Protein AF-A0A0T9P4V8-F1 (afdb_monomer_lite)

Structure (mmCIF, N/CA/C/O backbone):
data_AF-A0A0T9P4V8-F1
#
_entry.id   AF-A0A0T9P4V8-F1
#
loop_
_atom_site.group_PDB
_atom_site.id
_atom_site.type_symbol
_atom_site.label_atom_id
_atom_site.label_alt_id
_atom_site.label_comp_id
_atom_site.label_asym_id
_atom_site.label_entity_id
_atom_site.label_seq_id
_atom_site.pdbx_PDB_ins_code
_atom_site.Cartn_x
_atom_site.Cartn_y
_atom_site.Cartn_z
_atom_site.occupancy
_atom_site.B_iso_or_equiv
_atom_site.auth_seq_id
_atom_site.auth_comp_id
_atom_site.auth_asym_id
_atom_site.auth_atom_id
_atom_site.pdbx_PDB_model_num
ATOM 1 N N . MET A 1 1 ? 1.535 6.754 11.860 1.00 67.38 1 MET A N 1
ATOM 2 C CA . MET A 1 1 ? 2.292 5.594 11.357 1.00 67.38 1 MET A CA 1
ATOM 3 C C . MET A 1 1 ? 3.339 5.204 12.382 1.00 67.38 1 MET A C 1
ATOM 5 O O . MET A 1 1 ? 4.006 6.086 12.911 1.00 67.38 1 MET A O 1
ATOM 9 N N . GLY A 1 2 ? 3.431 3.919 12.708 1.00 82.75 2 GLY A N 1
ATOM 10 C CA . GLY A 1 2 ? 4.443 3.363 13.609 1.00 82.75 2 GLY A CA 1
ATOM 11 C C . GLY A 1 2 ? 5.549 2.626 12.850 1.00 82.75 2 GLY A C 1
ATOM 12 O O . GLY A 1 2 ? 5.502 2.488 11.630 1.00 82.75 2 GLY A O 1
ATOM 13 N N . GLY A 1 3 ? 6.533 2.083 13.574 1.00 86.56 3 GLY A N 1
ATOM 14 C CA . GLY A 1 3 ? 7.629 1.315 12.962 1.00 86.56 3 GLY A CA 1
ATOM 15 C C . GLY A 1 3 ? 7.178 0.052 12.210 1.00 86.56 3 GLY A C 1
ATOM 16 O O . GLY A 1 3 ? 7.883 -0.409 11.316 1.00 86.56 3 GLY A O 1
ATOM 17 N N . GLY A 1 4 ? 6.001 -0.494 12.537 1.00 88.00 4 GLY A N 1
ATOM 18 C CA . GLY A 1 4 ? 5.396 -1.602 11.790 1.00 88.00 4 GLY A CA 1
ATOM 19 C C . GLY A 1 4 ? 5.004 -1.214 10.361 1.00 88.00 4 GLY A C 1
ATOM 20 O O . GLY A 1 4 ? 5.307 -1.954 9.429 1.00 88.00 4 GLY A O 1
ATOM 21 N N . ASP A 1 5 ? 4.419 -0.028 10.181 1.00 88.44 5 ASP A N 1
ATOM 22 C CA . ASP A 1 5 ? 3.968 0.464 8.873 1.00 88.44 5 ASP A CA 1
ATOM 23 C C . ASP A 1 5 ? 5.156 0.682 7.932 1.00 88.44 5 ASP A C 1
ATOM 25 O O . ASP A 1 5 ? 5.117 0.294 6.768 1.00 88.44 5 ASP A O 1
ATOM 29 N N . VAL A 1 6 ? 6.248 1.240 8.465 1.00 89.50 6 VAL A N 1
ATOM 30 C CA . VAL A 1 6 ? 7.487 1.455 7.708 1.00 89.50 6 VAL A CA 1
ATOM 31 C C . VAL A 1 6 ? 8.067 0.121 7.244 1.00 89.50 6 VAL A C 1
ATOM 33 O O . VAL A 1 6 ? 8.363 -0.023 6.064 1.00 89.50 6 VAL A O 1
ATOM 36 N N . LYS A 1 7 ? 8.156 -0.885 8.129 1.00 92.19 7 LYS A N 1
ATOM 37 C CA . LYS A 1 7 ? 8.632 -2.230 7.753 1.00 92.19 7 LYS A CA 1
ATOM 38 C C . LYS A 1 7 ? 7.783 -2.853 6.644 1.00 92.19 7 LYS A C 1
ATOM 40 O O . LYS A 1 7 ? 8.341 -3.454 5.729 1.00 92.19 7 LYS A O 1
ATOM 45 N N . LEU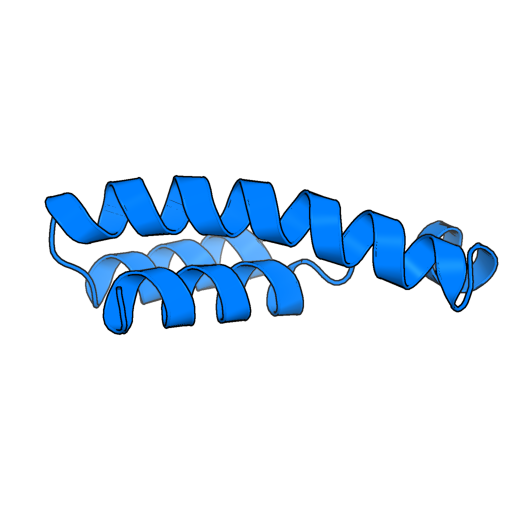 A 1 8 ? 6.460 -2.702 6.722 1.00 92.56 8 LEU A N 1
ATOM 46 C CA . LEU A 1 8 ? 5.537 -3.229 5.719 1.00 92.56 8 LEU A CA 1
ATOM 47 C C . LEU A 1 8 ? 5.740 -2.544 4.362 1.00 92.56 8 LEU A C 1
ATOM 49 O O . LEU A 1 8 ? 5.944 -3.226 3.365 1.00 92.56 8 LEU A O 1
ATOM 53 N N . ILE A 1 9 ? 5.753 -1.209 4.334 1.00 93.00 9 ILE A N 1
ATOM 54 C CA . ILE A 1 9 ? 5.991 -0.427 3.113 1.00 93.00 9 ILE A CA 1
ATOM 55 C C . ILE A 1 9 ? 7.339 -0.802 2.489 1.00 93.00 9 ILE A C 1
ATOM 57 O O . ILE A 1 9 ? 7.409 -1.027 1.285 1.00 93.00 9 ILE A O 1
ATOM 61 N N . THR A 1 10 ? 8.400 -0.921 3.295 1.00 92.44 10 THR A N 1
ATOM 62 C CA . THR A 1 10 ? 9.733 -1.285 2.800 1.00 92.44 10 THR A CA 1
ATOM 63 C C . THR A 1 10 ? 9.742 -2.665 2.145 1.00 92.44 10 THR A C 1
ATOM 65 O O . THR A 1 10 ? 10.257 -2.795 1.041 1.00 92.44 10 THR A O 1
ATOM 68 N N . VAL A 1 11 ? 9.157 -3.685 2.783 1.00 94.62 11 VAL A N 1
ATOM 69 C CA . VAL A 1 11 ? 9.073 -5.037 2.201 1.00 94.62 11 VAL A CA 1
ATOM 70 C C . VAL A 1 11 ? 8.274 -5.044 0.898 1.00 94.62 11 VAL A C 1
ATOM 72 O O . VAL A 1 11 ? 8.685 -5.695 -0.058 1.00 94.62 11 VAL A O 1
ATOM 75 N N . LEU A 1 12 ? 7.162 -4.309 0.835 1.00 93.56 12 LEU A N 1
ATOM 76 C CA . LEU A 1 12 ? 6.316 -4.258 -0.358 1.00 93.56 12 LEU A CA 1
ATOM 77 C C . LEU A 1 12 ? 6.985 -3.516 -1.521 1.00 93.56 12 LEU A C 1
ATOM 79 O O . LEU A 1 12 ? 6.864 -3.950 -2.662 1.00 93.56 12 LEU A O 1
ATOM 83 N N . LEU A 1 13 ? 7.754 -2.459 -1.245 1.00 93.38 13 LEU A N 1
ATOM 84 C CA . LEU A 1 13 ? 8.534 -1.753 -2.267 1.00 93.38 13 LEU A CA 1
ATOM 85 C C . LEU A 1 13 ? 9.559 -2.661 -2.960 1.00 93.38 13 LEU A C 1
ATOM 87 O O . LEU A 1 13 ? 9.770 -2.519 -4.158 1.00 93.38 13 LEU A O 1
ATOM 91 N N . PHE A 1 14 ? 10.153 -3.627 -2.252 1.00 93.56 14 PHE A N 1
ATOM 92 C CA . PHE A 1 14 ? 11.074 -4.595 -2.866 1.00 93.56 14 PHE A CA 1
ATOM 93 C C . PHE A 1 14 ? 10.401 -5.530 -3.880 1.00 93.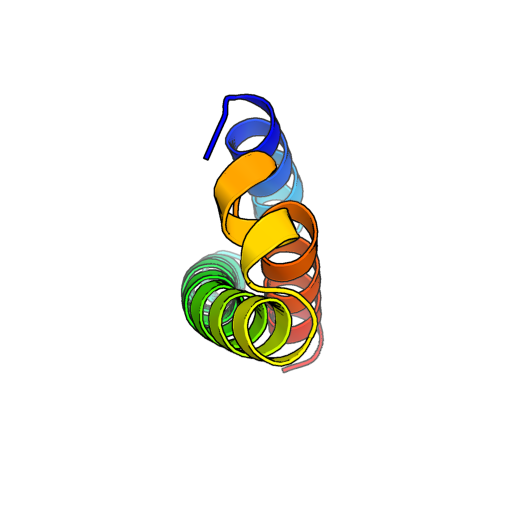56 14 PHE A C 1
ATOM 95 O O . PHE A 1 14 ? 11.092 -6.105 -4.718 1.00 93.56 14 PHE A O 1
ATOM 102 N N . ALA A 1 15 ? 9.079 -5.694 -3.812 1.00 91.19 15 ALA A N 1
ATOM 103 C CA . ALA A 1 15 ? 8.321 -6.508 -4.757 1.00 91.19 15 ALA A CA 1
ATOM 104 C C . ALA A 1 15 ? 7.899 -5.734 -6.021 1.00 91.19 15 ALA A C 1
ATOM 106 O O . ALA A 1 15 ? 7.343 -6.338 -6.936 1.00 91.19 15 ALA A O 1
ATOM 107 N N . LEU A 1 16 ? 8.137 -4.419 -6.076 1.00 92.25 16 LEU A N 1
ATOM 108 C CA . LEU A 1 16 ? 7.684 -3.542 -7.154 1.00 92.25 16 LEU A CA 1
ATOM 109 C C . LEU A 1 16 ? 8.846 -3.043 -8.013 1.00 92.25 16 LEU A C 1
ATOM 111 O O . LEU A 1 16 ? 9.980 -2.888 -7.561 1.00 92.25 16 LEU A O 1
ATOM 115 N N . THR A 1 17 ? 8.546 -2.735 -9.273 1.00 91.44 17 THR A N 1
ATOM 116 C CA . THR A 1 17 ? 9.474 -1.991 -10.134 1.00 91.44 17 THR A CA 1
ATOM 117 C C . THR A 1 17 ? 9.549 -0.519 -9.715 1.00 91.44 17 THR A C 1
ATOM 119 O O . THR A 1 17 ? 8.697 -0.020 -8.977 1.00 91.44 17 THR A O 1
ATOM 122 N N . THR A 1 18 ? 10.547 0.222 -10.205 1.00 87.75 18 THR A N 1
ATOM 123 C CA . THR A 1 18 ? 10.712 1.652 -9.884 1.00 87.75 18 THR A CA 1
ATOM 124 C C . THR A 1 18 ? 9.490 2.491 -10.270 1.00 87.75 18 THR A C 1
ATOM 126 O O . THR A 1 18 ? 9.128 3.402 -9.531 1.00 87.75 18 THR A O 1
ATOM 129 N N . ALA A 1 19 ? 8.834 2.172 -11.392 1.00 88.38 19 ALA A N 1
ATOM 130 C CA . ALA A 1 19 ? 7.615 2.859 -11.821 1.00 88.38 19 ALA A CA 1
ATOM 131 C C . ALA A 1 19 ? 6.453 2.578 -10.851 1.00 88.38 19 ALA A C 1
ATOM 133 O O . ALA A 1 19 ? 5.891 3.503 -10.270 1.00 88.38 19 ALA A O 1
ATOM 134 N N . GLN A 1 20 ? 6.197 1.298 -10.567 1.00 91.00 20 GLN A N 1
ATOM 135 C CA . GLN A 1 20 ? 5.126 0.867 -9.661 1.00 91.00 20 GLN A CA 1
ATOM 136 C C . GLN A 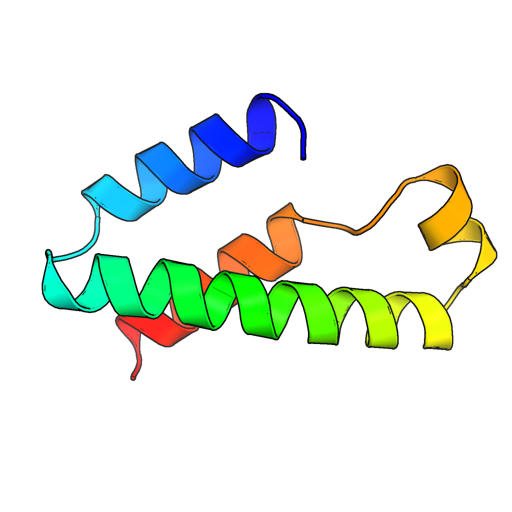1 20 ? 5.347 1.307 -8.210 1.00 91.00 20 GLN A C 1
ATOM 138 O O . GLN A 1 20 ? 4.393 1.483 -7.462 1.00 91.00 20 GLN A O 1
ATOM 143 N N . SER A 1 21 ? 6.598 1.494 -7.788 1.00 91.88 21 SER A N 1
ATOM 144 C CA . SER A 1 21 ? 6.930 1.984 -6.446 1.00 91.88 21 SER A CA 1
ATOM 145 C C . SER A 1 21 ? 6.388 3.391 -6.195 1.00 91.88 21 SER A C 1
ATOM 147 O O . SER A 1 21 ? 5.936 3.696 -5.091 1.00 91.88 21 SER A O 1
ATOM 149 N N . LEU A 1 22 ? 6.425 4.251 -7.217 1.00 92.25 22 LEU A N 1
ATOM 150 C CA . LEU A 1 22 ? 5.917 5.616 -7.126 1.00 92.25 22 LEU A CA 1
ATOM 151 C C . LEU A 1 22 ? 4.383 5.603 -7.083 1.00 92.25 22 LEU A C 1
ATOM 153 O O . LEU A 1 22 ? 3.788 6.215 -6.192 1.00 92.25 22 LEU A O 1
ATOM 157 N N . ASP A 1 23 ? 3.763 4.807 -7.955 1.00 93.12 23 ASP A N 1
ATOM 158 C CA . ASP A 1 23 ? 2.313 4.595 -7.976 1.00 93.12 23 ASP A CA 1
ATOM 159 C C . ASP A 1 23 ? 1.804 3.997 -6.659 1.00 93.12 23 ASP A C 1
ATOM 161 O O . ASP A 1 23 ? 0.814 4.464 -6.104 1.00 93.12 23 ASP A O 1
ATOM 165 N N . PHE A 1 24 ? 2.530 3.043 -6.074 1.00 94.25 24 PHE A N 1
ATOM 166 C CA . PHE A 1 24 ? 2.219 2.463 -4.770 1.00 94.25 24 PHE A CA 1
ATOM 167 C C . PHE A 1 24 ? 2.152 3.505 -3.657 1.00 94.25 24 PHE A C 1
ATOM 169 O O . PHE A 1 24 ? 1.207 3.490 -2.864 1.00 94.25 24 PHE A O 1
ATOM 176 N N . ILE A 1 25 ? 3.118 4.424 -3.581 1.00 92.88 25 ILE A N 1
ATOM 177 C CA . ILE A 1 25 ? 3.100 5.481 -2.563 1.00 92.88 25 ILE A CA 1
ATOM 178 C C . ILE A 1 25 ? 1.906 6.415 -2.786 1.00 92.88 25 ILE A C 1
ATOM 180 O O . ILE A 1 25 ? 1.211 6.756 -1.824 1.00 92.88 25 ILE A O 1
ATOM 184 N N . ILE A 1 26 ? 1.625 6.784 -4.039 1.00 93.56 26 ILE A N 1
ATOM 185 C CA . ILE A 1 26 ? 0.490 7.647 -4.391 1.00 93.56 26 ILE A CA 1
ATOM 186 C C . ILE A 1 26 ? -0.838 6.964 -4.039 1.00 93.56 26 ILE A C 1
ATOM 188 O O . ILE A 1 26 ? -1.654 7.534 -3.311 1.00 93.56 26 ILE A O 1
ATOM 192 N N . TYR A 1 27 ? -1.048 5.724 -4.480 1.00 94.19 27 TYR A N 1
ATOM 193 C CA . TYR A 1 27 ? -2.256 4.958 -4.187 1.00 94.19 27 TYR A CA 1
ATOM 194 C C . TYR A 1 27 ? -2.413 4.693 -2.692 1.00 94.19 27 TYR A C 1
ATOM 196 O O . TYR A 1 27 ? -3.520 4.799 -2.173 1.00 94.19 27 TYR A O 1
ATOM 204 N N . THR A 1 28 ? -1.325 4.436 -1.965 1.00 94.25 28 THR A N 1
ATOM 205 C CA . THR A 1 28 ? -1.363 4.281 -0.504 1.00 94.25 28 THR A CA 1
ATOM 206 C C . THR A 1 28 ? -1.802 5.570 0.188 1.00 94.25 28 THR A C 1
ATOM 208 O O . THR A 1 28 ? -2.596 5.516 1.128 1.00 94.25 28 THR A O 1
ATOM 211 N N . ALA A 1 29 ? -1.342 6.736 -0.275 1.00 92.81 29 ALA A N 1
ATOM 212 C CA . ALA A 1 29 ? -1.772 8.023 0.267 1.00 92.81 29 ALA A CA 1
ATOM 213 C C . ALA A 1 29 ? -3.266 8.281 0.002 1.00 92.81 29 ALA A C 1
ATOM 215 O O . ALA A 1 29 ? -4.000 8.657 0.921 1.00 92.81 29 ALA A O 1
ATOM 216 N N . ILE A 1 30 ? -3.735 8.008 -1.222 1.00 94.62 30 ILE A N 1
ATOM 217 C CA . ILE A 1 30 ? -5.152 8.131 -1.598 1.00 94.62 30 ILE A CA 1
ATOM 218 C C . ILE A 1 30 ? -6.009 7.183 -0.749 1.00 94.62 30 ILE A C 1
ATOM 220 O O . ILE A 1 30 ? -6.973 7.616 -0.112 1.00 94.62 30 ILE A O 1
ATOM 224 N N . MET A 1 31 ? -5.627 5.906 -0.666 1.00 93.88 31 MET A N 1
ATOM 225 C CA . MET A 1 31 ? -6.339 4.905 0.128 1.00 93.88 31 MET A CA 1
ATOM 226 C C . MET A 1 31 ? -6.294 5.210 1.623 1.00 93.88 31 MET A C 1
ATOM 228 O O . MET A 1 31 ? -7.267 4.939 2.319 1.00 93.88 31 MET A O 1
ATOM 232 N N . GLY A 1 32 ? -5.231 5.840 2.126 1.00 91.81 32 GLY A N 1
ATOM 233 C CA . GLY A 1 32 ? -5.171 6.349 3.496 1.00 91.81 32 GLY A CA 1
ATOM 234 C C . GLY A 1 32 ? -6.293 7.344 3.792 1.00 91.81 32 GLY A C 1
ATOM 235 O O . GLY A 1 32 ? -6.969 7.225 4.815 1.00 91.81 32 GLY A O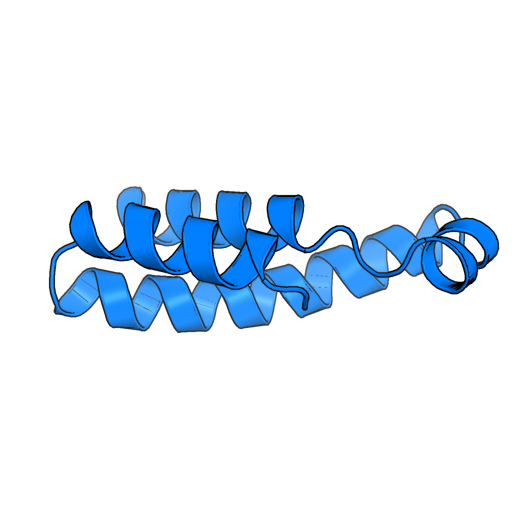 1
ATOM 236 N N . GLY A 1 33 ? -6.547 8.272 2.865 1.00 91.19 33 GLY A N 1
ATOM 237 C CA . GLY A 1 33 ? -7.670 9.207 2.951 1.00 91.19 33 GLY A CA 1
ATOM 238 C C . GLY A 1 33 ? -9.029 8.506 2.886 1.00 91.19 33 GLY A C 1
ATOM 239 O O . GLY A 1 33 ? -9.893 8.758 3.726 1.00 91.19 33 GLY A O 1
ATOM 240 N N . VAL A 1 34 ? -9.205 7.575 1.944 1.00 93.31 34 VAL A N 1
ATOM 241 C CA . VAL A 1 34 ? -10.454 6.804 1.793 1.00 93.31 34 VAL A CA 1
ATOM 242 C C . VAL A 1 34 ? -10.760 5.990 3.052 1.00 93.31 34 VAL A C 1
ATOM 244 O O . VAL A 1 34 ? -11.874 6.049 3.567 1.00 93.31 34 VAL A O 1
ATOM 247 N N . VAL A 1 35 ? -9.768 5.277 3.589 1.00 91.25 35 VAL A N 1
ATOM 248 C CA . VAL A 1 35 ? -9.900 4.464 4.807 1.00 91.25 35 VAL A CA 1
ATOM 249 C C . VAL A 1 35 ? -10.197 5.340 6.023 1.00 91.25 35 VAL A C 1
ATOM 251 O O . VAL A 1 35 ? -11.020 4.962 6.856 1.00 91.25 35 VAL A O 1
ATOM 254 N N . MET A 1 36 ? -9.591 6.528 6.118 1.00 90.19 36 MET A N 1
ATOM 255 C CA . MET A 1 36 ? -9.909 7.485 7.179 1.00 90.19 36 MET A CA 1
ATOM 256 C C . MET A 1 36 ? -11.374 7.930 7.109 1.00 90.19 36 MET A C 1
ATOM 258 O O . MET A 1 36 ? -12.074 7.880 8.120 1.00 90.19 36 MET A O 1
ATOM 262 N N . ILE A 1 37 ? -11.856 8.333 5.930 1.00 91.19 37 ILE A N 1
ATOM 263 C CA . ILE A 1 37 ? -13.248 8.765 5.745 1.00 91.19 37 ILE A 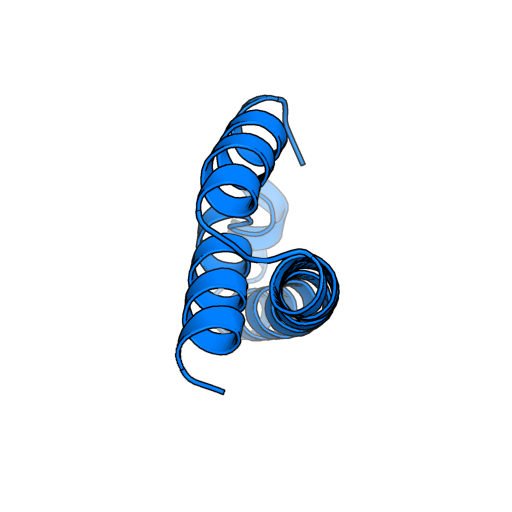CA 1
ATOM 264 C C . ILE A 1 37 ? -14.207 7.605 6.038 1.00 91.19 37 ILE A C 1
ATOM 266 O O . ILE A 1 37 ? -15.156 7.779 6.800 1.00 91.19 37 ILE A O 1
ATOM 270 N N . ALA A 1 38 ? -13.935 6.409 5.510 1.00 89.88 38 ALA A N 1
ATOM 271 C CA . ALA A 1 38 ? -14.745 5.218 5.757 1.00 89.88 38 ALA A CA 1
ATOM 272 C C . ALA A 1 38 ? -14.803 4.864 7.253 1.00 89.88 38 ALA A C 1
ATOM 274 O O . ALA A 1 38 ? -15.885 4.647 7.797 1.00 89.88 38 ALA A O 1
ATOM 275 N N . GLY A 1 39 ? -13.664 4.883 7.950 1.00 87.62 39 GLY A N 1
ATOM 276 C CA . GLY A 1 39 ? -13.608 4.637 9.390 1.00 87.62 39 GLY A CA 1
ATOM 277 C C . GLY A 1 39 ? -14.381 5.682 10.201 1.00 87.62 39 GLY A C 1
ATOM 278 O O . GLY A 1 39 ? -15.075 5.333 11.156 1.00 87.62 39 GLY A O 1
ATOM 279 N N . LEU A 1 40 ? -14.319 6.956 9.801 1.00 87.69 40 LEU A N 1
ATOM 280 C CA . LEU A 1 40 ? -15.097 8.031 10.423 1.00 87.69 40 LEU A CA 1
ATOM 281 C C . LEU A 1 40 ? -16.607 7.898 10.172 1.00 87.69 40 LEU A C 1
ATOM 283 O O . LEU A 1 40 ? -17.393 8.349 11.002 1.00 87.69 40 LEU A O 1
ATOM 287 N N . LEU A 1 41 ? -17.035 7.305 9.056 1.00 87.44 41 LEU A N 1
ATOM 288 C CA . LEU A 1 41 ? -18.453 7.037 8.798 1.00 87.44 41 LEU A CA 1
ATOM 289 C C . LEU A 1 41 ? -18.972 5.855 9.624 1.00 87.44 41 LEU A C 1
ATOM 291 O O . LEU A 1 41 ? -20.089 5.920 10.130 1.00 87.44 41 LEU A O 1
ATOM 295 N N . VAL A 1 42 ? -18.164 4.804 9.793 1.00 86.44 42 VAL A N 1
ATOM 296 C CA . VAL A 1 42 ? -18.560 3.595 10.532 1.00 86.44 42 VAL A CA 1
ATOM 297 C C . VAL A 1 42 ? -18.508 3.818 12.041 1.00 86.44 42 VAL A C 1
ATOM 299 O O . VAL A 1 42 ? -19.500 3.607 12.735 1.00 86.44 42 VAL A O 1
ATOM 302 N N . ASN A 1 43 ? -17.357 4.232 12.577 1.00 82.69 43 ASN A N 1
ATOM 303 C CA . ASN A 1 43 ? -17.197 4.416 14.014 1.00 82.69 43 ASN A CA 1
ATOM 304 C C . ASN A 1 43 ? -16.102 5.438 14.347 1.00 82.69 43 ASN A C 1
ATOM 306 O O . ASN A 1 43 ? -14.938 5.102 14.571 1.00 82.69 43 ASN A O 1
ATOM 310 N N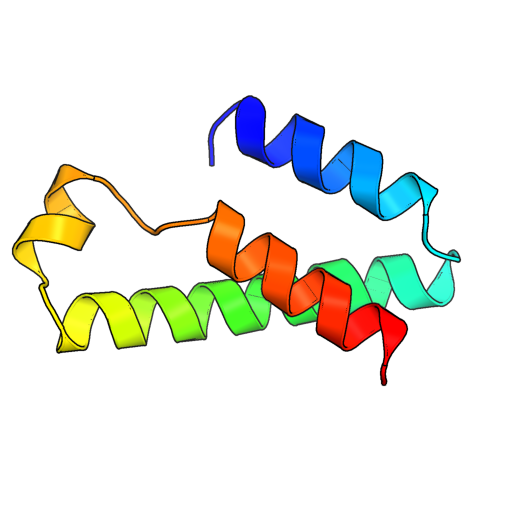 . LYS A 1 44 ? -16.512 6.708 14.462 1.00 83.31 44 LYS A N 1
ATOM 311 C CA . LYS A 1 44 ? -15.624 7.824 14.835 1.00 83.31 44 LYS A CA 1
ATOM 312 C C . LYS A 1 44 ? -14.856 7.572 16.132 1.00 83.31 44 LYS A C 1
ATOM 314 O O . LYS A 1 44 ? -13.693 7.953 16.219 1.00 83.31 44 LYS A O 1
ATOM 319 N N . LYS A 1 45 ? -15.492 6.939 17.126 1.00 83.31 45 LYS A N 1
ATOM 320 C CA . LYS A 1 45 ? -14.871 6.676 18.434 1.00 83.31 45 LYS A CA 1
ATOM 321 C C . LYS A 1 45 ? -13.723 5.675 18.321 1.00 83.31 45 LYS A C 1
ATOM 323 O O . LYS A 1 45 ? -12.709 5.851 18.986 1.00 83.31 45 LYS A O 1
ATOM 328 N N . ASP A 1 46 ? -13.868 4.670 17.461 1.00 81.75 46 ASP A N 1
ATOM 329 C CA . ASP A 1 46 ? -12.838 3.653 17.243 1.00 81.75 46 ASP A CA 1
ATOM 330 C C . ASP A 1 46 ? -11.616 4.242 16.524 1.00 81.75 46 ASP A C 1
ATOM 332 O O . ASP A 1 46 ? -10.504 4.116 17.025 1.00 81.75 46 ASP A O 1
ATOM 336 N N . ILE A 1 47 ? -11.823 5.015 15.449 1.00 83.00 47 ILE A N 1
ATOM 337 C CA . ILE A 1 47 ? -10.749 5.753 14.750 1.00 83.00 47 ILE A CA 1
ATOM 338 C C . ILE A 1 47 ? -10.012 6.720 15.682 1.00 83.00 47 ILE A C 1
ATOM 340 O O . ILE A 1 47 ? -8.794 6.854 15.593 1.00 83.00 47 ILE A O 1
ATOM 344 N N . GLN A 1 48 ? -10.725 7.399 16.582 1.00 78.56 48 GLN A N 1
ATOM 345 C CA . GLN A 1 48 ? -10.103 8.325 17.530 1.00 78.56 48 GLN A CA 1
ATOM 346 C C . GLN A 1 48 ? -9.288 7.611 18.616 1.00 78.56 48 GLN A C 1
ATOM 348 O O . GLN A 1 48 ? -8.293 8.165 19.075 1.00 78.56 48 GLN A O 1
ATOM 353 N N . GLN A 1 49 ? -9.685 6.403 19.027 1.00 81.62 49 GLN A N 1
ATOM 354 C CA . GLN A 1 49 ? -8.991 5.646 20.075 1.00 81.62 49 GLN A CA 1
ATOM 355 C C . GLN A 1 49 ? -7.873 4.745 19.539 1.00 81.62 49 GLN A C 1
ATOM 357 O O . GLN A 1 49 ? -6.832 4.617 20.177 1.00 81.62 49 GLN A O 1
ATOM 362 N N . ARG A 1 50 ? -8.082 4.104 18.386 1.00 78.12 50 ARG A N 1
ATOM 363 C CA . ARG A 1 50 ? -7.161 3.123 17.788 1.00 78.12 50 ARG A CA 1
ATOM 364 C C . ARG A 1 50 ? -6.355 3.681 16.617 1.00 78.12 50 ARG A C 1
ATOM 366 O O . ARG A 1 50 ? -5.382 3.056 16.203 1.00 78.12 50 ARG A O 1
ATOM 373 N N . GLY A 1 51 ? -6.717 4.861 16.118 1.00 79.69 51 GLY A N 1
ATOM 374 C CA . GLY A 1 51 ? -6.102 5.472 14.946 1.00 79.69 51 GLY A CA 1
ATOM 375 C C . GLY A 1 51 ? -6.643 4.909 13.631 1.00 79.69 51 GLY A C 1
ATOM 376 O O . GLY A 1 51 ? -7.510 4.038 13.592 1.00 79.69 51 GLY A O 1
ATOM 377 N N . VAL A 1 52 ? -6.121 5.431 12.521 1.00 81.31 52 VAL A N 1
ATOM 378 C CA . VAL A 1 52 ? -6.445 4.924 11.182 1.00 81.31 52 VAL A CA 1
ATOM 379 C C . VAL A 1 52 ? -5.813 3.539 11.006 1.00 81.31 52 VAL A C 1
ATOM 381 O O . VAL A 1 52 ? -4.631 3.381 11.321 1.00 81.31 52 VAL A O 1
ATOM 384 N N . PRO A 1 53 ? -6.539 2.537 10.477 1.00 86.19 53 PRO A N 1
ATOM 385 C CA . PRO A 1 53 ? -5.962 1.234 10.171 1.00 86.19 53 PRO A CA 1
ATOM 386 C C . PRO A 1 53 ? -5.042 1.333 8.941 1.00 86.19 53 PRO A C 1
ATOM 388 O O . PRO A 1 53 ? -5.410 0.974 7.824 1.00 86.19 53 PRO A O 1
ATOM 391 N N . TYR A 1 54 ? -3.822 1.836 9.151 1.00 86.88 54 TYR A N 1
ATOM 392 C CA . TYR A 1 54 ? -2.840 2.109 8.095 1.00 86.88 54 TYR A CA 1
ATOM 393 C C . TYR A 1 54 ? -2.483 0.865 7.276 1.00 86.88 54 TYR A C 1
ATOM 395 O O . TYR A 1 54 ? -2.342 0.964 6.061 1.00 86.88 54 TYR A O 1
ATOM 403 N N . ALA A 1 55 ? -2.421 -0.312 7.904 1.00 88.88 55 ALA A N 1
ATOM 404 C CA . ALA A 1 55 ? -2.171 -1.576 7.210 1.00 88.88 55 ALA A CA 1
ATOM 405 C C . ALA A 1 55 ? -3.194 -1.857 6.091 1.00 88.88 55 ALA A C 1
ATOM 407 O O . ALA A 1 55 ? -2.829 -2.397 5.047 1.00 88.88 55 ALA A O 1
ATOM 408 N N . VAL A 1 56 ? -4.456 -1.448 6.275 1.00 91.06 56 VAL A N 1
ATOM 409 C CA . VAL A 1 56 ? -5.512 -1.600 5.261 1.00 91.06 56 VAL A CA 1
ATOM 410 C C . VAL A 1 56 ? -5.247 -0.675 4.076 1.00 91.06 56 VAL A C 1
ATOM 412 O O . VAL A 1 56 ? -5.291 -1.116 2.932 1.00 91.06 56 VAL A O 1
ATOM 415 N N . ALA A 1 57 ? -4.900 0.587 4.340 1.00 93.88 57 ALA A N 1
ATOM 416 C CA . ALA A 1 57 ? -4.562 1.549 3.293 1.00 93.88 57 ALA A CA 1
ATOM 417 C C . ALA A 1 57 ? -3.321 1.129 2.486 1.00 93.88 57 ALA A C 1
ATOM 419 O O . ALA A 1 57 ? -3.349 1.179 1.259 1.00 93.88 57 ALA A O 1
ATOM 420 N N . ILE A 1 58 ? -2.269 0.666 3.169 1.00 93.75 58 ILE A N 1
ATOM 421 C CA . ILE A 1 58 ? -1.027 0.181 2.550 1.00 93.75 58 ILE A CA 1
ATOM 422 C C . ILE A 1 58 ? -1.307 -1.044 1.673 1.00 93.75 58 ILE A C 1
ATOM 424 O O . ILE A 1 58 ? -0.875 -1.094 0.526 1.00 93.75 58 ILE A O 1
ATOM 428 N N . SER A 1 59 ? -2.078 -2.011 2.175 1.00 94.06 59 SER A N 1
ATOM 429 C CA . SER A 1 59 ? -2.401 -3.223 1.409 1.00 94.06 59 SER A CA 1
ATOM 430 C C . SER A 1 59 ? -3.215 -2.903 0.153 1.00 94.06 59 SER A C 1
ATOM 432 O O . SER A 1 59 ? -2.944 -3.449 -0.912 1.00 94.06 59 SER A O 1
ATOM 434 N N . LEU A 1 60 ? -4.183 -1.986 0.249 1.00 93.75 60 LEU A N 1
ATOM 435 C CA . LEU A 1 60 ? -4.992 -1.571 -0.899 1.00 93.75 60 LEU A CA 1
ATOM 436 C C . LEU A 1 60 ? -4.168 -0.779 -1.920 1.00 93.75 60 LEU A C 1
ATOM 438 O O . LEU A 1 60 ? -4.282 -1.043 -3.113 1.00 93.75 60 LEU A O 1
ATOM 442 N N . GLY A 1 61 ? -3.307 0.136 -1.467 1.00 93.62 61 GLY A N 1
ATOM 443 C CA . GLY A 1 61 ? -2.396 0.868 -2.348 1.00 93.62 61 GLY A CA 1
ATOM 444 C C . GLY A 1 61 ? -1.439 -0.058 -3.103 1.00 93.62 61 GLY A C 1
ATOM 445 O O . GLY A 1 61 ? -1.196 0.144 -4.289 1.00 93.62 61 GLY A O 1
ATOM 446 N N . PHE A 1 62 ? -0.944 -1.108 -2.441 1.00 94.06 62 PHE A N 1
ATOM 447 C CA . PHE A 1 62 ? -0.083 -2.119 -3.059 1.00 94.06 62 PHE A CA 1
ATOM 448 C C . PHE A 1 62 ? -0.814 -2.937 -4.122 1.00 94.06 62 PHE A C 1
ATOM 450 O O . PHE A 1 62 ? -0.296 -3.117 -5.219 1.00 94.06 62 PHE A O 1
ATOM 457 N N . LEU A 1 63 ? -2.033 -3.396 -3.821 1.00 93.31 63 LEU A N 1
ATOM 458 C CA . LEU A 1 63 ? -2.850 -4.123 -4.792 1.00 93.31 63 LEU A CA 1
ATOM 459 C C . LEU A 1 63 ? -3.127 -3.256 -6.025 1.00 93.31 63 LEU A C 1
ATOM 461 O O . LEU A 1 63 ? -2.955 -3.724 -7.145 1.00 93.31 63 LEU A O 1
ATOM 465 N N . LEU A 1 64 ? -3.481 -1.982 -5.835 1.00 91.44 64 LEU A N 1
ATOM 466 C CA . LEU A 1 64 ? -3.696 -1.059 -6.950 1.00 91.44 64 LEU A CA 1
ATOM 467 C C . LEU A 1 64 ? -2.438 -0.898 -7.812 1.00 91.44 64 LEU A C 1
ATOM 469 O O . LEU A 1 64 ? -2.550 -0.966 -9.026 1.00 91.44 64 LEU A O 1
ATOM 473 N N . ALA A 1 65 ? -1.251 -0.783 -7.211 1.00 91.56 65 ALA A N 1
ATOM 474 C CA . ALA A 1 65 ? 0.011 -0.658 -7.950 1.00 91.56 65 ALA A CA 1
ATOM 475 C C . ALA A 1 65 ? 0.439 -1.925 -8.717 1.00 91.56 65 ALA A C 1
ATOM 477 O O . ALA A 1 65 ? 1.298 -1.854 -9.595 1.00 91.56 65 ALA A O 1
ATOM 478 N N . ILE A 1 66 ? -0.106 -3.094 -8.364 1.00 91.06 66 ILE A N 1
ATOM 479 C CA . ILE A 1 66 ? 0.136 -4.347 -9.093 1.00 91.06 66 ILE A CA 1
ATOM 480 C C . ILE A 1 66 ? -0.836 -4.512 -10.261 1.00 91.06 66 ILE A C 1
ATOM 482 O O . ILE A 1 66 ? -0.447 -5.034 -11.304 1.00 91.06 66 ILE A O 1
ATOM 486 N N . PHE A 1 67 ? -2.105 -4.152 -10.059 1.00 89.06 67 PHE A N 1
ATOM 487 C CA . PHE A 1 67 ? -3.187 -4.474 -10.992 1.00 89.06 67 PHE A CA 1
ATOM 488 C C . PHE A 1 67 ? -3.516 -3.364 -11.997 1.00 89.06 67 PHE A C 1
ATOM 490 O O . PHE A 1 67 ? -4.189 -3.654 -12.987 1.00 89.06 67 PHE A O 1
ATOM 497 N N . ILE A 1 68 ? -3.088 -2.128 -11.737 1.00 83.50 68 ILE A N 1
ATOM 498 C CA . ILE A 1 68 ? -3.253 -0.957 -12.613 1.00 83.50 68 ILE A CA 1
ATOM 499 C C . ILE A 1 68 ? -1.896 -0.611 -13.212 1.00 83.50 68 ILE A C 1
ATOM 501 O O . ILE A 1 68 ? -1.858 -0.391 -14.442 1.00 83.50 68 ILE A O 1
#

Sequence (68 aa):
MGGGDVKLITVLLFALTTAQSLDFIIYTAIMGGVVMIAGLLVNKKDIQQRGVPYAVAISLGFLLAIFI

pLDDT: mean 89.34, std 5.15, range [67.38, 94.62]

Foldseek 3Di:
DDPVLVVVLVVLLVVDDPVLNVQLVVQLVVLQVVQLVVCCVPPVPCCVVVNRPSVRSSVRSSVVSVPD

Radius of gyration: 12.5 Å; chains: 1; bounding box: 30×16×33 Å

Secondary structure (DSSP, 8-state):
--HHHHHHHHHHHTTS-HHHHHHHHHHHHHHHHHHHHHHHHHHHHHHHHH---HHHHHHHHHHHHHH-

Organism: NCBI:txid1288385